Protein AF-A0A529WBB7-F1 (afdb_monomer_lite)

Radius of gyration: 10.24 Å; chains: 1; bounding box: 24×18×23 Å

Structure (mmCIF, N/CA/C/O backbone):
data_AF-A0A529WBB7-F1
#
_entry.id   AF-A0A529WB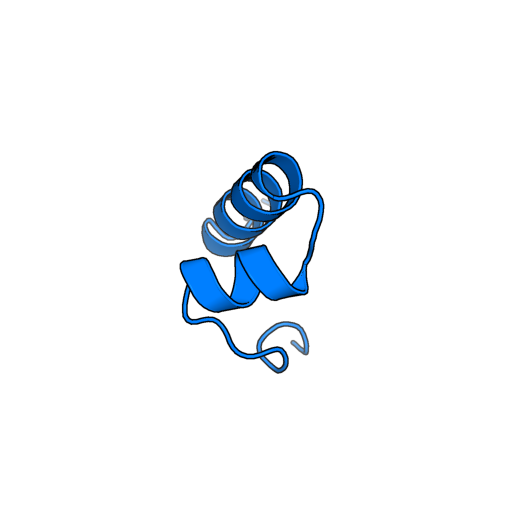B7-F1
#
loop_
_atom_site.group_PDB
_atom_site.id
_atom_site.type_symbol
_atom_site.label_atom_id
_atom_site.label_alt_id
_atom_site.label_comp_id
_atom_site.label_asym_id
_atom_site.label_entity_id
_atom_site.label_seq_id
_atom_site.pdbx_PDB_ins_code
_atom_site.Cartn_x
_atom_site.Cartn_y
_atom_site.Cartn_z
_atom_site.occupancy
_atom_site.B_iso_or_equiv
_atom_site.auth_seq_id
_atom_site.auth_comp_id
_atom_site.auth_asym_id
_atom_site.auth_atom_id
_atom_site.pdbx_PDB_model_num
ATOM 1 N N . MET A 1 1 ? 17.994 6.010 -16.459 1.00 55.00 1 MET A N 1
ATOM 2 C CA . MET A 1 1 ? 16.644 6.601 -16.449 1.00 55.00 1 MET A CA 1
ATOM 3 C C . MET A 1 1 ? 15.841 5.806 -15.451 1.00 55.00 1 MET A C 1
ATOM 5 O O . MET A 1 1 ? 15.337 4.747 -15.799 1.00 55.00 1 MET A O 1
ATOM 9 N N . ASP A 1 2 ? 15.852 6.255 -14.202 1.00 71.62 2 ASP A N 1
ATOM 10 C CA . ASP A 1 2 ? 15.175 5.627 -13.071 1.00 71.62 2 ASP A CA 1
ATOM 11 C C . ASP A 1 2 ? 13.671 5.553 -13.350 1.00 71.62 2 ASP A C 1
ATOM 13 O O . ASP A 1 2 ? 12.945 6.543 -13.260 1.00 71.62 2 ASP A O 1
ATOM 17 N N . TYR A 1 3 ? 13.216 4.380 -13.794 1.00 69.75 3 TYR A N 1
ATOM 18 C CA . TYR A 1 3 ? 11.813 4.137 -14.085 1.00 69.75 3 TYR A CA 1
ATOM 19 C C . TYR A 1 3 ? 11.102 3.904 -12.763 1.00 69.75 3 TYR A C 1
ATOM 21 O O . TYR A 1 3 ? 11.197 2.828 -12.178 1.00 69.75 3 TYR A O 1
ATOM 29 N N . LEU A 1 4 ? 10.413 4.932 -12.279 1.00 73.75 4 LEU A N 1
ATOM 30 C CA . LEU A 1 4 ? 9.537 4.785 -11.133 1.00 73.75 4 LEU A CA 1
ATOM 31 C C . LEU A 1 4 ? 8.355 3.902 -11.564 1.00 73.75 4 LEU A C 1
ATOM 33 O O . LEU A 1 4 ? 7.580 4.313 -12.434 1.00 73.75 4 LEU A O 1
ATOM 37 N N . PRO A 1 5 ? 8.212 2.683 -11.015 1.00 80.19 5 PRO A N 1
ATOM 38 C CA . PRO A 1 5 ? 7.157 1.787 -11.446 1.00 80.19 5 PRO A CA 1
ATOM 39 C C . PRO A 1 5 ? 5.806 2.421 -11.121 1.00 80.19 5 PRO A C 1
ATOM 41 O O . PRO A 1 5 ? 5.573 2.883 -10.004 1.00 80.19 5 PRO A O 1
ATOM 44 N N . LEU A 1 6 ? 4.893 2.422 -12.095 1.00 81.62 6 LEU A N 1
ATOM 45 C CA . LEU A 1 6 ? 3.546 2.997 -11.961 1.00 81.62 6 LEU A CA 1
ATOM 46 C C . LEU A 1 6 ? 2.800 2.452 -10.729 1.00 81.62 6 LEU A C 1
ATOM 48 O O . LEU A 1 6 ? 2.008 3.149 -10.097 1.00 81.62 6 LEU A O 1
ATOM 52 N N . ASN A 1 7 ? 3.121 1.215 -10.356 1.00 81.50 7 ASN A N 1
ATOM 53 C CA . ASN A 1 7 ? 2.597 0.513 -9.193 1.00 81.50 7 ASN A CA 1
ATOM 54 C C . ASN A 1 7 ? 2.997 1.206 -7.879 1.00 81.50 7 ASN A C 1
ATOM 56 O O . ASN A 1 7 ? 2.184 1.279 -6.964 1.00 81.50 7 ASN A O 1
ATOM 60 N N . ALA A 1 8 ? 4.216 1.753 -7.792 1.00 83.06 8 ALA A N 1
ATOM 61 C CA . ALA A 1 8 ? 4.701 2.459 -6.606 1.00 83.06 8 ALA A CA 1
ATOM 62 C C . ALA A 1 8 ? 3.991 3.804 -6.413 1.00 83.06 8 ALA A C 1
ATOM 64 O O . ALA A 1 8 ? 3.618 4.135 -5.291 1.00 83.06 8 ALA A O 1
ATOM 65 N N . ILE A 1 9 ? 3.730 4.540 -7.500 1.00 87.62 9 ILE A N 1
ATOM 66 C CA . ILE A 1 9 ? 2.924 5.771 -7.446 1.00 87.62 9 ILE A CA 1
ATOM 67 C C . ILE A 1 9 ? 1.515 5.461 -6.932 1.00 87.62 9 ILE A C 1
ATOM 69 O O . ILE A 1 9 ? 1.029 6.120 -6.014 1.00 87.62 9 ILE A O 1
ATOM 73 N N . ARG A 1 10 ? 0.877 4.422 -7.484 1.00 84.31 10 ARG A N 1
ATOM 74 C CA . ARG A 1 10 ? -0.484 4.029 -7.100 1.00 84.31 10 ARG A CA 1
ATOM 75 C C . ARG A 1 10 ? -0.558 3.530 -5.650 1.00 84.31 10 ARG A C 1
ATOM 77 O O . ARG A 1 10 ? -1.487 3.885 -4.933 1.00 84.31 10 ARG A O 1
ATOM 84 N N . ALA A 1 11 ? 0.432 2.756 -5.202 1.00 84.44 11 ALA A N 1
ATOM 85 C CA . ALA A 1 11 ? 0.527 2.290 -3.818 1.00 84.44 11 ALA A CA 1
ATOM 86 C C . ALA A 1 11 ? 0.734 3.445 -2.827 1.00 84.44 11 ALA A C 1
ATOM 88 O O . ALA A 1 11 ? 0.112 3.466 -1.762 1.00 84.44 11 ALA A O 1
ATOM 89 N N . PHE A 1 12 ? 1.564 4.427 -3.184 1.00 86.50 12 PHE A N 1
ATOM 90 C CA . PHE A 1 12 ? 1.796 5.612 -2.364 1.00 86.50 12 PHE A CA 1
ATOM 91 C C . PHE A 1 12 ? 0.531 6.466 -2.219 1.00 86.50 12 PHE A C 1
ATOM 93 O O . PHE A 1 12 ? 0.159 6.821 -1.103 1.00 86.50 12 PHE A O 1
ATOM 100 N N . GLU A 1 13 ? -0.169 6.742 -3.322 1.00 89.75 13 GLU A N 1
ATOM 101 C CA . GLU A 1 13 ? -1.428 7.494 -3.303 1.00 89.75 13 GLU A CA 1
ATOM 102 C C . GLU A 1 13 ? -2.495 6.804 -2.437 1.00 89.75 13 GLU A C 1
ATOM 104 O O . GLU A 1 13 ? -3.109 7.442 -1.580 1.00 89.75 13 GLU A O 1
ATOM 109 N N . ALA A 1 14 ? -2.685 5.493 -2.616 1.00 88.25 14 ALA A N 1
ATOM 110 C CA . ALA A 1 14 ? -3.639 4.720 -1.826 1.00 88.25 14 ALA A CA 1
ATOM 111 C C . ALA A 1 14 ? -3.271 4.735 -0.332 1.00 88.25 14 ALA A C 1
ATOM 113 O O . ALA A 1 14 ? -4.132 4.940 0.522 1.00 88.25 14 ALA A O 1
ATOM 114 N N . THR A 1 15 ? -1.983 4.607 -0.003 1.00 88.75 15 THR A N 1
ATOM 115 C CA . THR A 1 15 ? -1.507 4.678 1.388 1.00 88.75 15 THR A CA 1
ATOM 116 C C . THR A 1 15 ? -1.759 6.054 1.997 1.00 88.75 15 THR A C 1
ATOM 118 O O . THR A 1 15 ? -2.191 6.141 3.142 1.00 88.75 15 THR A O 1
ATOM 121 N N . ALA A 1 16 ? -1.542 7.131 1.238 1.00 89.75 16 ALA A N 1
ATOM 122 C CA . ALA A 1 16 ? -1.809 8.493 1.689 1.00 89.75 16 ALA A CA 1
ATOM 123 C C . ALA A 1 16 ? -3.309 8.748 1.927 1.00 89.75 16 ALA A C 1
ATOM 125 O O . ALA A 1 16 ? -3.665 9.440 2.878 1.00 89.75 16 ALA A O 1
ATOM 126 N N . ARG A 1 17 ? -4.190 8.158 1.106 1.00 90.19 17 ARG A N 1
ATOM 127 C CA . ARG A 1 17 ? -5.652 8.252 1.255 1.00 90.19 17 ARG A CA 1
ATOM 128 C C . ARG A 1 17 ? -6.169 7.511 2.490 1.00 90.19 17 ARG A C 1
ATOM 130 O O . ARG A 1 17 ? -7.050 8.017 3.177 1.00 90.19 17 ARG A O 1
ATOM 137 N N . HIS A 1 18 ? -5.620 6.327 2.759 1.00 89.19 18 HIS A N 1
ATOM 138 C CA . HIS A 1 18 ? -6.064 5.451 3.850 1.00 89.19 18 HIS A CA 1
ATOM 139 C C . HIS A 1 18 ? -5.288 5.628 5.156 1.00 89.19 18 HIS A C 1
ATOM 141 O O . HIS A 1 18 ? -5.680 5.065 6.175 1.00 89.19 18 HIS A O 1
ATOM 147 N N . LEU A 1 19 ? -4.168 6.360 5.128 1.00 88.38 19 LEU A N 1
ATOM 148 C CA . LEU A 1 19 ? -3.192 6.461 6.223 1.00 88.38 19 LEU A CA 1
ATOM 149 C C . LEU A 1 19 ? -2.724 5.083 6.739 1.00 88.38 19 LEU A C 1
ATOM 151 O O . LEU A 1 19 ? -2.305 4.942 7.887 1.00 88.38 19 LEU A O 1
ATOM 155 N N . SER A 1 20 ? -2.816 4.050 5.897 1.00 83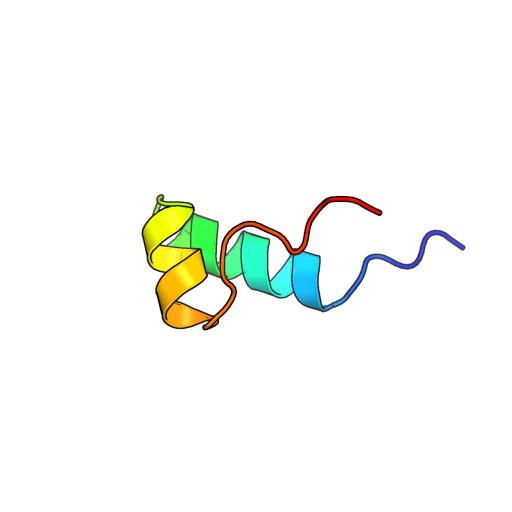.56 20 SER A N 1
ATOM 156 C CA . SER A 1 20 ? -2.577 2.655 6.262 1.00 83.56 20 SER A CA 1
ATOM 157 C C . SER A 1 20 ? -2.130 1.846 5.048 1.00 83.56 20 SER A C 1
ATOM 159 O O . SER A 1 20 ? -2.845 1.749 4.049 1.00 83.56 20 SER A O 1
ATOM 161 N N . PHE A 1 21 ? -0.953 1.224 5.157 1.00 82.38 21 PHE A N 1
ATOM 162 C CA . PHE A 1 21 ? -0.393 0.349 4.121 1.00 82.38 21 PHE A CA 1
ATOM 163 C C . PHE A 1 21 ? -1.222 -0.926 3.924 1.00 82.38 21 PHE A C 1
ATOM 165 O O . PHE A 1 21 ? -1.322 -1.429 2.808 1.00 82.38 21 PHE A O 1
ATOM 172 N N . SER A 1 22 ? -1.847 -1.437 4.988 1.00 84.06 22 SER A N 1
ATOM 173 C CA . SER A 1 22 ? -2.696 -2.630 4.915 1.00 84.06 22 SER A CA 1
ATOM 174 C C . SER A 1 22 ? -3.986 -2.352 4.144 1.00 84.06 22 SER A C 1
ATOM 176 O O . SER A 1 22 ? -4.324 -3.107 3.240 1.00 84.06 22 SER A O 1
ATOM 178 N N . ALA A 1 23 ? -4.657 -1.232 4.440 1.00 83.25 23 ALA A N 1
ATOM 179 C CA . ALA A 1 23 ? -5.885 -0.836 3.745 1.00 83.25 23 ALA A CA 1
ATOM 180 C C . ALA A 1 23 ? -5.624 -0.493 2.267 1.00 83.25 23 ALA A C 1
ATOM 182 O O . ALA A 1 23 ? -6.383 -0.896 1.389 1.00 83.25 23 ALA A O 1
ATOM 183 N N . ALA A 1 24 ? -4.506 0.180 1.975 1.00 86.25 24 ALA A N 1
ATOM 184 C CA . ALA A 1 24 ? -4.068 0.425 0.604 1.00 86.25 24 ALA A CA 1
ATOM 185 C C . ALA A 1 24 ? -3.751 -0.875 -0.160 1.00 86.25 24 ALA A C 1
ATOM 187 O O . ALA A 1 24 ? -4.058 -0.983 -1.346 1.00 86.25 24 ALA A O 1
ATOM 188 N N . GLY A 1 25 ? -3.160 -1.868 0.515 1.00 83.00 25 GLY A N 1
ATOM 189 C CA . GLY A 1 25 ? -2.886 -3.189 -0.052 1.00 83.00 25 GLY A CA 1
ATOM 190 C C . GLY A 1 25 ? -4.154 -3.964 -0.410 1.00 83.00 25 GLY A C 1
ATOM 191 O O . GLY A 1 25 ? -4.227 -4.546 -1.492 1.00 83.00 25 GLY A O 1
ATOM 192 N N . GLU A 1 26 ? -5.173 -3.914 0.453 1.00 83.94 26 GLU A N 1
ATOM 193 C CA . GLU A 1 26 ? -6.482 -4.516 0.174 1.00 83.94 26 GLU A CA 1
ATOM 194 C C . GLU A 1 26 ? -7.204 -3.829 -0.994 1.00 83.94 26 GLU A C 1
ATOM 196 O O . GLU A 1 26 ? -7.676 -4.519 -1.896 1.00 83.94 26 GLU A O 1
ATOM 201 N N . GLU A 1 27 ? -7.226 -2.490 -1.052 1.00 81.31 27 GLU A N 1
ATOM 202 C CA . GLU A 1 27 ? -7.850 -1.749 -2.165 1.00 81.31 27 GLU A CA 1
ATOM 203 C C . GLU A 1 27 ? -7.200 -2.085 -3.517 1.00 81.31 27 GLU A C 1
ATOM 205 O O . GLU A 1 27 ? -7.874 -2.298 -4.529 1.00 81.31 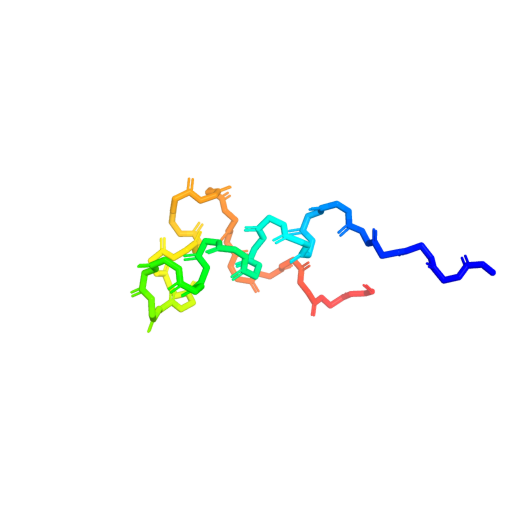27 GLU A O 1
ATOM 210 N N . LEU A 1 28 ? -5.870 -2.172 -3.535 1.00 82.19 28 LEU A N 1
ATOM 211 C CA . LEU A 1 28 ? -5.104 -2.444 -4.747 1.00 82.19 28 LEU A CA 1
ATOM 212 C C . LEU A 1 28 ? -5.004 -3.937 -5.085 1.00 82.19 28 LEU A C 1
ATOM 214 O O . LEU A 1 28 ? -4.395 -4.272 -6.101 1.00 82.19 28 LEU A O 1
ATOM 218 N N . HIS A 1 29 ? -5.607 -4.823 -4.281 1.00 76.00 29 HIS A N 1
ATOM 219 C CA . HIS A 1 29 ? -5.494 -6.282 -4.406 1.00 76.00 29 HIS A CA 1
ATOM 220 C C . HIS A 1 29 ? -4.030 -6.760 -4.464 1.00 76.00 29 HIS A C 1
ATOM 222 O O . HIS A 1 29 ? -3.708 -7.769 -5.095 1.00 76.00 29 HIS A O 1
ATOM 2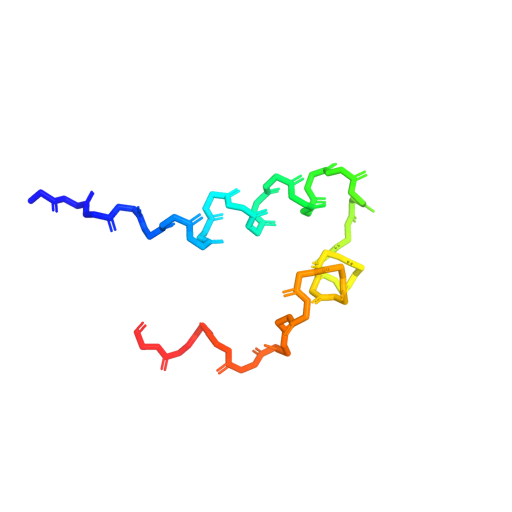28 N N . VAL A 1 30 ? -3.127 -6.023 -3.810 1.00 69.25 30 VAL A N 1
ATOM 229 C CA . VAL A 1 30 ? -1.708 -6.364 -3.712 1.00 69.25 30 VAL A CA 1
ATOM 230 C C . VAL A 1 30 ? -1.455 -6.965 -2.339 1.00 69.25 30 VAL A C 1
ATOM 232 O O . VAL A 1 30 ? -1.498 -6.301 -1.306 1.00 69.25 30 VAL A O 1
ATOM 235 N N . THR A 1 31 ? -1.185 -8.263 -2.308 1.00 61.34 31 THR A N 1
ATOM 236 C CA . THR A 1 31 ? -0.664 -8.901 -1.100 1.00 61.34 31 THR A CA 1
ATOM 237 C C . THR A 1 31 ? 0.748 -8.381 -0.811 1.00 61.34 31 THR A C 1
ATOM 239 O O . THR A 1 31 ? 1.495 -8.038 -1.730 1.00 61.34 31 THR A O 1
ATOM 242 N N . HIS A 1 32 ? 1.142 -8.374 0.463 1.00 55.72 32 HIS A N 1
ATOM 243 C CA . HIS A 1 32 ? 2.440 -7.887 0.941 1.00 55.72 32 HIS A CA 1
ATOM 244 C C . HIS A 1 32 ? 3.734 -8.511 0.328 1.00 55.72 32 HIS A C 1
ATOM 246 O O . HIS A 1 32 ? 4.785 -7.960 0.651 1.00 55.72 32 HIS A O 1
ATOM 252 N N . PRO A 1 33 ? 3.790 -9.559 -0.543 1.00 54.03 33 PRO A N 1
ATOM 253 C CA . PRO A 1 33 ? 5.076 -10.042 -1.055 1.00 54.03 33 PRO A CA 1
ATOM 254 C C . PRO A 1 33 ? 5.440 -9.544 -2.469 1.00 54.03 33 PRO A C 1
ATOM 256 O O . PRO A 1 33 ?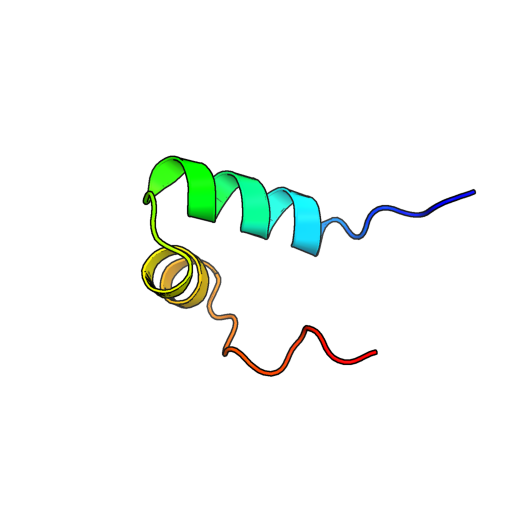 6.086 -10.271 -3.214 1.00 54.03 33 PRO A O 1
ATOM 259 N N . ALA A 1 34 ? 5.070 -8.321 -2.864 1.00 53.62 34 ALA A N 1
ATOM 260 C CA . ALA A 1 34 ? 5.458 -7.762 -4.172 1.00 53.62 34 ALA A CA 1
ATOM 261 C C . ALA A 1 34 ? 6.515 -6.637 -4.101 1.00 53.62 34 ALA A C 1
ATOM 263 O O . ALA A 1 34 ? 6.630 -5.849 -5.035 1.00 53.62 34 ALA A O 1
ATOM 264 N N . ILE A 1 35 ? 7.286 -6.549 -3.006 1.00 53.66 35 ILE A N 1
ATOM 265 C CA . ILE A 1 35 ? 8.406 -5.595 -2.853 1.00 53.66 35 ILE A CA 1
ATOM 266 C C . ILE A 1 35 ? 9.677 -6.325 -2.378 1.00 53.66 35 ILE A C 1
ATOM 268 O O . ILE A 1 35 ? 10.296 -5.992 -1.371 1.00 53.66 35 ILE A O 1
ATOM 272 N N . SER A 1 36 ? 10.055 -7.389 -3.083 1.00 41.41 36 SER A N 1
ATOM 273 C CA . SER A 1 36 ? 11.379 -8.012 -2.954 1.00 41.41 36 SER A CA 1
ATOM 274 C C . SER A 1 36 ? 11.883 -8.475 -4.318 1.00 41.41 36 SER A C 1
ATOM 276 O O . SER A 1 36 ? 12.026 -9.672 -4.541 1.00 41.41 36 SER A O 1
ATOM 278 N N . HIS A 1 37 ? 12.096 -7.526 -5.236 1.00 48.09 3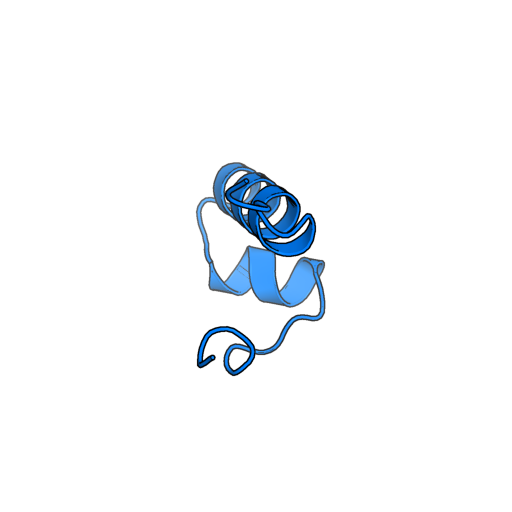7 HIS A N 1
ATOM 279 C CA . HIS A 1 37 ? 13.181 -7.522 -6.228 1.00 48.09 37 HIS A CA 1
ATOM 280 C C . HIS A 1 37 ? 13.264 -6.149 -6.915 1.00 48.09 37 HIS A C 1
ATOM 282 O O . HIS A 1 37 ? 12.206 -5.490 -7.022 1.00 48.09 37 HIS A O 1
#

Sequence (37 aa):
MDYLPLNAIRAFEATARHLSFSAAGEELHVTHPAISH

pLDDT: mean 76.4, std 13.62, range [41.41, 90.19]

Secondary structure (DSSP, 8-state):
-----HHHHHHHHHHHHHT-HHHHHHHTT--TTS---

Foldseek 3Di:
DPDDPPVNVQLVVLCVVVVDSVRSCVVVVHDPPPPDD